Protein AF-A0A8H4UH14-F1 (afdb_monomer_lite)

pLDDT: mean 78.64, std 17.68, range [37.91, 97.56]

Structure (mmCIF, N/CA/C/O backbone):
data_AF-A0A8H4UH14-F1
#
_entry.id   AF-A0A8H4UH14-F1
#
loop_
_atom_site.group_PDB
_atom_site.id
_atom_site.type_symbol
_atom_site.label_atom_id
_atom_site.label_alt_id
_atom_site.label_comp_id
_atom_site.label_asym_id
_atom_site.label_entity_id
_atom_site.label_seq_id
_atom_site.pdbx_PDB_ins_code
_atom_site.Cartn_x
_atom_site.Cartn_y
_atom_site.Cartn_z
_atom_site.occupancy
_atom_site.B_iso_or_equiv
_atom_site.auth_seq_id
_atom_site.auth_comp_id
_atom_site.auth_asym_id
_atom_site.auth_atom_id
_atom_site.pdbx_PDB_model_num
ATOM 1 N N . THR A 1 1 ? -16.527 7.517 31.291 1.00 43.16 1 THR A N 1
ATOM 2 C CA . THR A 1 1 ? -15.111 7.405 30.890 1.00 43.16 1 THR A CA 1
ATOM 3 C C . THR A 1 1 ? -15.044 7.690 29.405 1.00 43.16 1 THR A C 1
ATOM 5 O O . THR A 1 1 ? -15.567 6.891 28.642 1.00 43.16 1 THR A O 1
ATOM 8 N N . GLN A 1 2 ? -14.562 8.863 28.973 1.00 46.66 2 GLN A N 1
ATOM 9 C CA . GLN A 1 2 ? -14.370 9.104 27.536 1.00 46.66 2 GLN A CA 1
ATOM 10 C C . GLN A 1 2 ? -13.323 8.097 27.052 1.00 46.66 2 GLN A C 1
ATOM 12 O O . GLN A 1 2 ? -12.214 8.093 27.584 1.00 46.66 2 GLN A O 1
ATOM 17 N N . ARG A 1 3 ? -13.665 7.221 26.094 1.00 55.44 3 ARG A N 1
ATOM 18 C CA . ARG A 1 3 ? -12.638 6.479 25.350 1.00 55.44 3 ARG A CA 1
ATOM 19 C C . ARG A 1 3 ? -11.709 7.539 24.775 1.00 55.44 3 ARG A C 1
ATOM 21 O O . ARG A 1 3 ? -12.146 8.339 23.951 1.00 55.44 3 ARG A O 1
ATOM 28 N N . GLN A 1 4 ? -10.465 7.575 25.239 1.00 58.88 4 GLN A N 1
ATOM 29 C CA . GLN A 1 4 ? -9.436 8.399 24.629 1.00 58.88 4 GLN A CA 1
ATOM 30 C C . GLN A 1 4 ? -9.344 7.937 23.174 1.00 58.88 4 GLN A C 1
ATOM 32 O O . GLN A 1 4 ? -8.966 6.796 22.903 1.00 58.88 4 GLN A O 1
ATOM 37 N N . ALA A 1 5 ? -9.830 8.766 22.250 1.00 64.81 5 ALA A N 1
ATOM 38 C CA . ALA A 1 5 ? -9.827 8.439 20.836 1.00 64.81 5 ALA A CA 1
ATOM 39 C C . ALA A 1 5 ? -8.363 8.302 20.415 1.00 64.81 5 ALA A C 1
ATOM 41 O O . ALA A 1 5 ? -7.643 9.296 20.325 1.00 64.81 5 ALA A O 1
ATOM 42 N N . ARG A 1 6 ? -7.899 7.060 20.236 1.00 73.75 6 ARG A N 1
ATOM 43 C CA . ARG A 1 6 ? -6.546 6.812 19.746 1.00 73.75 6 ARG A CA 1
ATOM 44 C C . ARG A 1 6 ? -6.474 7.342 18.314 1.00 73.75 6 ARG A C 1
ATOM 46 O O . ARG A 1 6 ? -7.402 7.093 17.53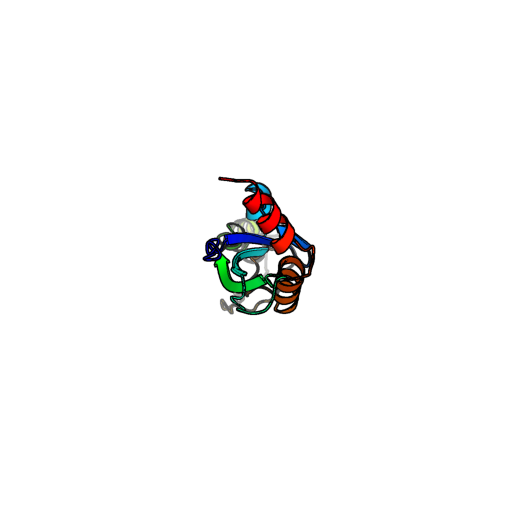3 1.00 73.75 6 ARG A O 1
ATOM 53 N N . PRO A 1 7 ? -5.431 8.110 17.980 1.00 85.25 7 PRO A N 1
ATOM 54 C CA . PRO A 1 7 ? -5.311 8.677 16.653 1.00 85.25 7 PRO A CA 1
ATOM 55 C C . PRO A 1 7 ? -5.187 7.553 15.611 1.00 85.25 7 PRO A C 1
ATOM 57 O O . PRO A 1 7 ? -4.616 6.500 15.901 1.00 85.25 7 PRO A O 1
ATOM 60 N N . PRO A 1 8 ? -5.716 7.753 14.395 1.00 91.12 8 PRO A N 1
ATOM 61 C CA . PRO A 1 8 ? -5.429 6.877 13.267 1.00 91.12 8 PRO A CA 1
ATOM 62 C C . PRO A 1 8 ? -3.925 6.769 12.995 1.00 91.12 8 PRO A C 1
ATOM 64 O O . PRO A 1 8 ? -3.189 7.737 13.192 1.00 91.12 8 PRO A O 1
ATOM 67 N N . PHE A 1 9 ? -3.486 5.635 12.451 1.00 93.19 9 PHE A N 1
ATOM 68 C CA . PHE A 1 9 ? -2.104 5.427 12.006 1.00 93.19 9 PHE A CA 1
ATOM 69 C C . PHE A 1 9 ? -2.050 5.142 10.502 1.00 93.19 9 PHE A C 1
ATOM 71 O O . PHE A 1 9 ? -3.069 4.870 9.861 1.00 93.19 9 PHE A O 1
ATOM 78 N N . THR A 1 10 ? -0.862 5.267 9.909 1.00 96.19 10 THR A N 1
ATOM 79 C CA . THR A 1 10 ? -0.632 4.999 8.483 1.00 96.19 10 THR A CA 1
ATOM 80 C C . THR A 1 10 ? 0.523 4.027 8.320 1.00 96.19 10 THR A C 1
ATOM 82 O O . THR A 1 10 ? 1.617 4.301 8.799 1.00 96.19 10 THR A O 1
ATOM 85 N N . LEU A 1 11 ? 0.276 2.923 7.619 1.00 96.88 11 LEU A N 1
ATOM 86 C CA . LEU A 1 11 ? 1.288 1.932 7.271 1.00 96.88 11 LEU A CA 1
ATOM 87 C C . LEU A 1 11 ? 1.864 2.221 5.892 1.00 96.88 11 LEU A C 1
ATOM 89 O O . LEU A 1 11 ? 1.113 2.473 4.944 1.00 96.88 11 LEU A O 1
ATOM 93 N N . LEU A 1 12 ? 3.187 2.134 5.781 1.00 97.50 12 LEU A N 1
ATOM 94 C CA . LEU A 1 12 ? 3.866 2.067 4.497 1.00 97.50 12 LEU A CA 1
ATOM 95 C C . LEU A 1 12 ? 3.893 0.609 4.031 1.00 97.50 12 LEU A C 1
ATOM 97 O O . LEU A 1 12 ? 4.324 -0.279 4.765 1.00 97.50 12 LEU A O 1
ATOM 101 N N . VAL A 1 13 ? 3.402 0.363 2.822 1.00 97.50 13 VAL A N 1
ATOM 102 C CA . VAL A 1 13 ? 3.259 -0.978 2.251 1.00 97.50 13 VAL A CA 1
ATOM 103 C C . VAL A 1 13 ? 3.806 -0.969 0.835 1.00 97.50 13 VAL A C 1
ATOM 105 O O . VAL A 1 13 ? 3.494 -0.065 0.062 1.00 97.50 13 VAL A O 1
ATOM 108 N N . ILE A 1 14 ? 4.575 -1.985 0.462 1.00 95.94 14 ILE A N 1
ATOM 109 C CA . ILE A 1 14 ? 4.977 -2.195 -0.933 1.00 95.94 14 ILE A CA 1
ATOM 110 C C . ILE A 1 14 ? 4.400 -3.484 -1.492 1.00 95.94 14 ILE A C 1
ATOM 112 O O . ILE A 1 14 ? 4.054 -4.414 -0.756 1.00 95.94 14 ILE A O 1
ATOM 116 N N . SER A 1 15 ? 4.337 -3.541 -2.818 1.00 94.00 15 SER A N 1
ATOM 117 C CA . SER A 1 15 ? 4.089 -4.776 -3.547 1.00 94.00 15 SER A CA 1
ATOM 118 C C . SER A 1 15 ? 5.154 -5.025 -4.605 1.00 94.00 15 SER A C 1
ATOM 120 O O . SER A 1 15 ? 5.471 -4.116 -5.374 1.00 94.00 15 SER A O 1
ATOM 122 N N . THR A 1 16 ? 5.606 -6.275 -4.689 1.00 90.56 16 THR A N 1
ATOM 123 C CA . THR A 1 16 ? 6.456 -6.794 -5.771 1.00 90.56 16 THR A CA 1
ATOM 124 C C . THR A 1 16 ? 5.801 -8.067 -6.298 1.00 90.56 16 THR A C 1
ATOM 126 O O . THR A 1 16 ? 5.752 -9.092 -5.610 1.00 90.56 16 THR A O 1
ATOM 129 N N . GLY A 1 17 ? 5.195 -7.992 -7.481 1.00 86.69 17 GLY A N 1
ATOM 130 C CA . GLY A 1 17 ? 4.257 -8.994 -7.978 1.00 86.69 17 GLY A CA 1
ATOM 131 C C . GLY A 1 17 ? 3.065 -9.168 -7.029 1.00 86.69 17 GLY A C 1
ATOM 132 O O . GLY A 1 17 ? 2.289 -8.243 -6.791 1.00 86.69 17 GLY A O 1
ATOM 133 N N . GLN A 1 18 ? 2.907 -10.375 -6.486 1.00 89.69 18 GLN A N 1
ATOM 134 C CA . GLN A 1 18 ? 1.859 -10.743 -5.525 1.00 89.69 18 GLN A CA 1
ATOM 135 C C . GLN A 1 18 ? 2.340 -10.702 -4.064 1.00 89.69 18 GLN A C 1
ATOM 137 O O . GLN A 1 18 ? 1.555 -10.990 -3.145 1.00 89.69 18 GLN A O 1
ATOM 142 N N . ASN A 1 19 ? 3.611 -10.367 -3.840 1.00 92.62 19 ASN A N 1
ATOM 143 C CA . ASN A 1 19 ? 4.194 -10.249 -2.510 1.00 92.62 19 ASN A CA 1
ATOM 144 C C . ASN A 1 19 ? 3.849 -8.884 -1.918 1.00 92.62 19 ASN A C 1
ATOM 146 O O . ASN A 1 19 ? 3.862 -7.879 -2.625 1.00 92.62 19 ASN A O 1
ATOM 150 N N . VAL A 1 20 ? 3.516 -8.876 -0.629 1.00 96.31 20 VAL A N 1
ATOM 151 C CA . VAL A 1 20 ? 3.144 -7.684 0.140 1.00 96.31 20 VAL A CA 1
ATOM 152 C C . VAL A 1 20 ? 4.097 -7.600 1.319 1.00 96.31 20 VAL A C 1
ATOM 154 O O . VAL A 1 20 ? 4.245 -8.590 2.034 1.00 96.31 20 VAL A O 1
ATOM 157 N N . ILE A 1 21 ? 4.725 -6.441 1.505 1.00 96.75 21 ILE A N 1
ATOM 158 C CA . ILE A 1 21 ? 5.682 -6.194 2.589 1.00 96.75 21 ILE A CA 1
ATOM 159 C C . ILE A 1 21 ? 5.235 -4.933 3.333 1.00 96.75 21 ILE A C 1
ATOM 161 O O . ILE A 1 21 ? 4.914 -3.921 2.702 1.00 96.75 21 ILE A O 1
ATOM 165 N N . PHE A 1 22 ? 5.181 -5.023 4.661 1.00 97.38 22 PHE A N 1
ATOM 166 C CA . PHE A 1 22 ? 4.836 -3.927 5.568 1.00 97.38 22 PHE A CA 1
ATOM 167 C C . PHE A 1 22 ? 6.108 -3.318 6.150 1.00 97.38 22 PHE A C 1
ATOM 169 O O . PHE A 1 22 ? 7.039 -4.055 6.451 1.00 97.38 22 PHE A O 1
ATOM 176 N N . ASP A 1 23 ? 6.116 -1.993 6.293 1.00 95.38 23 ASP A N 1
ATOM 177 C CA . ASP A 1 23 ? 7.254 -1.200 6.778 1.00 95.38 23 ASP A CA 1
ATOM 178 C C . ASP A 1 23 ? 8.595 -1.540 6.086 1.00 95.38 23 ASP A C 1
ATOM 180 O O . ASP A 1 23 ? 9.567 -1.934 6.730 1.00 95.38 23 ASP A O 1
ATOM 184 N N . PRO A 1 24 ? 8.642 -1.459 4.742 1.00 97.00 24 PRO A N 1
ATOM 185 C CA . PRO A 1 24 ? 9.803 -1.889 3.976 1.00 97.00 24 PRO A CA 1
ATOM 186 C C . PRO A 1 24 ? 11.011 -0.969 4.166 1.00 97.00 24 PRO A C 1
ATOM 188 O O . PRO A 1 24 ? 10.894 0.248 4.333 1.00 97.00 24 PRO A O 1
ATOM 191 N N . THR A 1 25 ? 12.192 -1.556 4.013 1.00 96.25 25 THR A N 1
ATOM 192 C CA . THR A 1 25 ? 13.474 -0.849 3.957 1.00 96.25 25 THR A CA 1
ATOM 193 C C . THR A 1 25 ? 13.627 -0.031 2.669 1.00 96.25 25 THR A C 1
ATOM 195 O O . THR A 1 25 ? 12.900 -0.198 1.684 1.00 96.25 25 THR A O 1
ATOM 198 N N . ARG A 1 26 ? 14.621 0.866 2.641 1.00 93.75 26 ARG A N 1
ATOM 199 C CA . ARG A 1 26 ? 14.924 1.699 1.466 1.00 93.75 26 ARG A CA 1
ATOM 200 C C . ARG A 1 26 ? 15.233 0.850 0.232 1.00 93.75 26 ARG A C 1
ATOM 202 O O . ARG A 1 26 ? 14.801 1.188 -0.871 1.00 93.75 26 ARG A O 1
ATOM 209 N N . GLU A 1 27 ? 15.986 -0.225 0.419 1.00 93.38 27 GLU A N 1
ATOM 210 C CA . GLU A 1 27 ? 16.409 -1.142 -0.634 1.00 93.38 27 GLU A CA 1
ATOM 211 C C . GLU A 1 27 ? 15.208 -1.900 -1.215 1.00 93.38 27 GLU A C 1
ATOM 213 O O . GLU A 1 27 ? 15.104 -2.049 -2.433 1.00 93.38 27 GLU A O 1
ATOM 218 N N . GLU A 1 28 ? 14.251 -2.293 -0.372 1.00 93.81 28 GLU A N 1
ATOM 219 C CA . GLU A 1 28 ? 13.007 -2.940 -0.805 1.00 93.81 28 GLU A CA 1
ATOM 220 C C . GLU A 1 28 ? 12.079 -1.973 -1.554 1.00 93.81 28 GLU A C 1
ATOM 222 O O . GLU A 1 28 ? 11.488 -2.339 -2.572 1.00 93.81 28 GLU A O 1
ATOM 227 N N . ILE A 1 29 ? 11.995 -0.712 -1.118 1.00 93.81 29 ILE A N 1
ATOM 228 C CA . ILE A 1 29 ? 11.232 0.333 -1.821 1.00 93.81 29 ILE A CA 1
ATOM 229 C C . ILE A 1 29 ? 11.816 0.604 -3.214 1.00 93.81 29 ILE A C 1
ATOM 231 O O . ILE A 1 29 ? 11.065 0.835 -4.164 1.00 93.81 29 ILE A O 1
ATOM 235 N N . ALA A 1 30 ? 13.144 0.578 -3.356 1.00 89.69 30 ALA A N 1
ATOM 236 C CA . ALA A 1 30 ? 13.816 0.884 -4.618 1.00 89.69 30 ALA A CA 1
ATOM 237 C C . ALA A 1 30 ? 13.450 -0.095 -5.747 1.00 89.69 30 ALA A C 1
ATOM 239 O O . ALA A 1 30 ? 13.440 0.301 -6.914 1.00 89.69 30 ALA A O 1
ATOM 240 N N . VAL A 1 31 ? 13.123 -1.343 -5.400 1.00 88.00 31 VAL A N 1
ATOM 241 C CA . VAL A 1 31 ? 12.761 -2.410 -6.349 1.00 88.00 31 VAL A CA 1
ATOM 242 C C . VAL A 1 31 ? 11.256 -2.683 -6.421 1.00 88.00 31 VAL A C 1
ATOM 244 O O . VAL A 1 31 ? 10.829 -3.521 -7.213 1.00 88.00 31 VAL A O 1
ATOM 247 N N . ALA A 1 32 ? 10.445 -2.003 -5.608 1.00 91.06 32 ALA A N 1
ATOM 248 C CA . ALA A 1 32 ? 9.009 -2.242 -5.535 1.00 91.06 32 ALA A CA 1
ATOM 249 C C . ALA A 1 32 ? 8.292 -1.892 -6.850 1.00 91.06 32 ALA A C 1
ATOM 251 O O . ALA A 1 32 ? 8.597 -0.887 -7.502 1.00 91.06 32 ALA A O 1
ATOM 252 N N . ASP A 1 33 ? 7.266 -2.674 -7.198 1.00 88.12 33 ASP A N 1
ATOM 253 C CA . ASP A 1 33 ? 6.374 -2.354 -8.321 1.00 88.12 33 ASP A CA 1
ATOM 254 C C . ASP A 1 33 ? 5.425 -1.198 -7.958 1.00 88.12 33 ASP A C 1
ATOM 256 O O . ASP A 1 33 ? 5.023 -0.392 -8.812 1.00 88.12 33 ASP A O 1
ATOM 260 N N . ALA A 1 34 ? 5.051 -1.126 -6.677 1.00 91.19 34 ALA A N 1
ATOM 261 C CA . ALA A 1 34 ? 4.252 -0.048 -6.124 1.00 91.19 34 ALA A CA 1
ATOM 262 C C . ALA A 1 34 ? 4.458 0.139 -4.624 1.00 91.19 34 ALA A C 1
ATOM 264 O O . ALA A 1 34 ? 4.737 -0.814 -3.896 1.00 91.19 34 ALA A O 1
ATOM 265 N N . VAL A 1 35 ? 4.238 1.378 -4.186 1.00 94.56 35 VAL A N 1
ATOM 266 C CA . VAL A 1 35 ? 4.278 1.807 -2.789 1.00 94.56 35 VAL A CA 1
ATOM 267 C C . VAL A 1 35 ? 2.918 2.420 -2.442 1.00 94.56 35 VAL A C 1
ATOM 269 O O . VAL A 1 35 ? 2.360 3.214 -3.205 1.00 94.56 35 VAL A O 1
ATOM 272 N N . LEU A 1 36 ? 2.361 2.037 -1.299 1.00 95.56 36 LEU A N 1
ATOM 273 C CA . LEU A 1 36 ? 1.052 2.447 -0.808 1.00 95.56 36 LEU A CA 1
ATOM 274 C C . LEU A 1 36 ? 1.167 2.918 0.645 1.00 95.56 36 LEU A C 1
ATOM 276 O O . LEU A 1 36 ? 1.768 2.248 1.479 1.00 95.56 36 LEU A O 1
ATOM 280 N N . ALA A 1 37 ? 0.535 4.044 0.959 1.00 97.19 37 ALA A N 1
ATOM 281 C CA . ALA A 1 37 ? 0.296 4.489 2.324 1.00 97.19 37 ALA A CA 1
ATOM 282 C C . ALA A 1 37 ? -1.154 4.172 2.707 1.00 97.19 37 ALA A C 1
ATOM 284 O O . ALA A 1 37 ? -2.091 4.728 2.124 1.00 97.19 37 ALA A O 1
ATOM 285 N N . VAL A 1 38 ? -1.333 3.271 3.671 1.00 97.56 38 VAL A N 1
ATOM 286 C CA . VAL A 1 38 ? -2.637 2.751 4.104 1.00 97.56 38 VAL A CA 1
ATOM 287 C C . VAL A 1 38 ? -2.968 3.321 5.477 1.00 97.56 38 VAL A C 1
ATOM 289 O O . VAL A 1 38 ? -2.334 2.964 6.465 1.00 97.56 38 VAL A O 1
ATOM 292 N N . SER A 1 39 ? -3.949 4.218 5.544 1.00 96.56 39 SER A N 1
ATOM 293 C CA . SER A 1 39 ? -4.380 4.837 6.801 1.00 96.56 39 SER A CA 1
ATOM 294 C C . SER A 1 39 ? -5.564 4.089 7.402 1.00 96.56 39 SER A C 1
ATOM 296 O O . SER A 1 39 ? -6.577 3.881 6.725 1.00 96.56 39 SER A O 1
ATOM 298 N N . ILE A 1 40 ? -5.448 3.730 8.678 1.00 94.44 40 ILE A N 1
ATOM 299 C CA . ILE A 1 40 ? -6.418 2.925 9.426 1.00 94.44 40 ILE A CA 1
ATOM 300 C C . ILE A 1 40 ? -6.797 3.666 10.707 1.00 94.44 40 ILE A C 1
ATOM 302 O O . ILE A 1 40 ? -5.958 4.299 11.347 1.00 94.44 40 ILE A O 1
ATOM 306 N N . GLY A 1 41 ? -8.068 3.583 11.084 1.00 91.31 41 GLY A N 1
ATOM 307 C CA . GLY A 1 41 ? -8.575 4.073 12.363 1.00 91.31 41 GLY A CA 1
ATOM 308 C C . GLY A 1 41 ? -9.521 3.064 12.997 1.00 91.31 41 GLY A C 1
ATOM 309 O O . GLY A 1 41 ? -9.861 2.056 12.386 1.00 91.31 41 GLY A O 1
ATOM 310 N N . ARG A 1 42 ? -9.967 3.339 14.223 1.00 87.38 42 ARG A N 1
ATOM 311 C CA . ARG A 1 42 ? -11.021 2.550 14.872 1.00 87.38 42 ARG A CA 1
ATOM 312 C C . ARG A 1 42 ? -12.391 3.007 14.392 1.00 87.38 42 ARG A C 1
ATOM 314 O O . ARG A 1 42 ? -12.646 4.208 14.277 1.00 87.38 42 ARG A O 1
ATOM 321 N N . GLU A 1 43 ? -13.271 2.052 14.143 1.00 82.38 43 GLU A N 1
ATOM 322 C CA . GLU A 1 43 ? -14.693 2.315 13.999 1.00 82.38 43 GLU A CA 1
ATOM 323 C C . GLU A 1 43 ? -15.259 2.707 15.370 1.00 82.38 43 GLU A C 1
ATOM 325 O O . GLU A 1 43 ? -15.061 2.017 16.371 1.00 82.38 43 GLU A O 1
ATOM 330 N N . GLN A 1 44 ? -15.894 3.878 15.444 1.00 68.81 44 GLN A N 1
ATOM 331 C CA . GLN A 1 44 ? -16.489 4.375 16.681 1.00 68.81 44 GLN A CA 1
ATOM 332 C C . GLN A 1 44 ? -17.904 3.819 16.831 1.00 68.81 44 GLN A C 1
ATOM 334 O O . GLN A 1 44 ? -18.877 4.555 16.699 1.00 68.81 44 GLN A O 1
ATOM 339 N N . ASP A 1 45 ? -18.011 2.526 17.123 1.00 60.62 45 ASP A N 1
ATOM 340 C CA . ASP A 1 45 ? -19.274 1.946 17.571 1.00 60.62 45 ASP A CA 1
ATOM 341 C C . ASP A 1 45 ? -19.391 2.103 19.089 1.00 60.62 45 ASP A C 1
ATOM 343 O O . ASP A 1 45 ? -18.546 1.641 19.859 1.00 60.62 45 ASP A O 1
ATOM 347 N N . ILE A 1 46 ? -20.447 2.798 19.518 1.00 57.00 46 ILE A N 1
ATOM 348 C CA . ILE A 1 46 ? -20.705 3.175 20.918 1.00 57.00 46 ILE A CA 1
ATOM 349 C C . ILE A 1 46 ? -20.953 1.938 21.805 1.00 57.00 46 ILE A C 1
ATOM 351 O O . ILE A 1 46 ? -20.730 1.992 23.012 1.00 57.00 46 ILE A O 1
ATOM 355 N N . GLU A 1 47 ? -21.360 0.814 21.210 1.00 59.34 47 GLU A N 1
ATOM 356 C CA . GLU A 1 47 ? -21.801 -0.393 21.922 1.00 59.34 47 GLU A CA 1
ATOM 357 C C . GLU A 1 47 ? -20.803 -1.559 21.854 1.00 59.34 47 GLU A C 1
ATOM 359 O O . GLU A 1 47 ? -20.907 -2.496 22.646 1.00 59.34 47 GLU A O 1
ATOM 364 N N . ASN A 1 48 ? -19.814 -1.519 20.950 1.00 56.66 48 ASN A N 1
ATOM 365 C CA . ASN A 1 48 ? -18.915 -2.651 20.744 1.00 56.66 48 ASN A CA 1
ATOM 366 C C . ASN A 1 48 ? -17.615 -2.501 21.547 1.00 56.66 48 ASN A C 1
ATOM 368 O O . ASN A 1 48 ? -16.890 -1.500 21.457 1.00 56.66 48 ASN A O 1
ATOM 372 N N . THR A 1 49 ? -17.328 -3.503 22.379 1.00 56.44 49 THR A N 1
ATOM 373 C CA . THR A 1 49 ? -16.112 -3.523 23.210 1.00 56.44 49 THR A CA 1
ATOM 374 C C . THR A 1 49 ? -14.892 -3.907 22.370 1.00 56.44 49 THR A C 1
ATOM 376 O O . THR A 1 49 ? -13.802 -3.400 22.627 1.00 56.44 49 THR A O 1
ATOM 379 N N . ASP A 1 50 ? -15.113 -4.674 21.298 1.00 59.78 50 ASP A N 1
ATOM 380 C CA . ASP A 1 50 ? -14.126 -4.973 20.265 1.00 59.78 50 ASP A CA 1
ATOM 381 C C . ASP A 1 50 ? -14.090 -3.796 19.278 1.00 59.78 50 ASP A C 1
ATOM 383 O O . ASP A 1 50 ? -14.983 -3.618 18.447 1.00 59.78 50 ASP A O 1
ATOM 387 N N . ALA A 1 51 ? -13.089 -2.924 19.411 1.00 65.44 51 ALA A N 1
ATOM 388 C CA . ALA A 1 51 ? -12.924 -1.790 18.509 1.00 65.44 51 ALA A CA 1
ATOM 389 C C . ALA A 1 51 ? -12.450 -2.278 17.132 1.00 65.44 51 ALA A C 1
ATOM 391 O O . ALA A 1 51 ? -11.252 -2.428 16.904 1.00 65.44 51 ALA A O 1
ATOM 392 N N . ASN A 1 52 ? -13.391 -2.509 16.215 1.00 83.06 52 ASN A N 1
ATOM 393 C CA . ASN A 1 52 ? -13.084 -2.907 14.844 1.00 83.06 52 ASN A CA 1
ATOM 394 C C . ASN A 1 52 ? -12.225 -1.850 14.136 1.00 83.06 52 ASN A C 1
ATOM 396 O O . ASN A 1 52 ? -12.429 -0.640 14.287 1.00 83.06 52 ASN A O 1
ATOM 400 N N . LEU A 1 53 ? -11.265 -2.308 13.334 1.00 90.69 53 LEU A N 1
ATOM 401 C CA . LEU A 1 53 ? -10.464 -1.437 12.487 1.00 90.69 53 LEU A CA 1
ATOM 402 C C . LEU A 1 53 ? -11.204 -1.098 11.196 1.00 90.69 53 LEU A C 1
ATOM 404 O O . LEU A 1 53 ? -11.870 -1.931 10.584 1.00 90.69 53 LEU A O 1
ATOM 408 N N . LYS A 1 54 ? -11.021 0.139 10.747 1.00 92.50 54 LYS A N 1
ATOM 409 C CA . LYS A 1 54 ? -11.612 0.687 9.534 1.00 92.50 54 LYS A CA 1
ATOM 410 C C . LYS A 1 54 ? -10.542 1.314 8.660 1.00 92.50 54 LYS A C 1
ATOM 412 O O . LYS A 1 54 ? -9.739 2.135 9.108 1.00 92.50 54 LYS A O 1
ATOM 417 N N . LEU A 1 55 ? -10.584 0.974 7.376 1.00 95.06 55 LEU A N 1
ATOM 418 C CA . LEU A 1 55 ? -9.793 1.648 6.358 1.00 95.06 55 LEU A CA 1
ATOM 419 C C . LEU A 1 55 ? -10.296 3.085 6.174 1.00 95.06 55 LEU A C 1
ATOM 421 O O . LEU A 1 55 ? -11.470 3.301 5.873 1.00 95.06 55 LEU A O 1
ATOM 425 N N . LEU A 1 56 ? -9.400 4.059 6.312 1.00 95.00 56 LEU A N 1
ATOM 426 C CA . LEU A 1 56 ? -9.714 5.474 6.106 1.00 95.00 56 LEU A CA 1
ATOM 427 C C . LEU A 1 56 ? -9.305 5.943 4.714 1.00 95.00 56 LEU A C 1
ATOM 429 O O . LEU A 1 56 ? -10.068 6.624 4.035 1.00 95.00 56 LEU A O 1
ATOM 433 N N . SER A 1 57 ? -8.088 5.601 4.289 1.00 96.56 57 SER A N 1
ATOM 434 C CA . SER A 1 57 ? -7.584 5.997 2.974 1.00 96.56 57 SER A CA 1
ATOM 435 C C . SER A 1 57 ? -6.447 5.100 2.501 1.00 96.56 57 SER A C 1
ATOM 437 O O . SER A 1 57 ? -5.733 4.510 3.312 1.00 96.56 57 SER A O 1
ATOM 439 N N . ILE A 1 58 ? -6.265 5.039 1.182 1.00 96.38 58 ILE A N 1
ATOM 440 C CA . ILE A 1 58 ? -5.092 4.451 0.534 1.00 96.38 58 ILE A CA 1
ATOM 441 C C . ILE A 1 58 ? -4.533 5.496 -0.426 1.00 96.38 58 ILE A C 1
ATOM 443 O O . ILE A 1 58 ? -5.258 5.997 -1.287 1.00 96.38 58 ILE A O 1
ATOM 447 N N . ARG A 1 59 ? -3.249 5.822 -0.287 1.00 94.75 59 ARG A N 1
ATOM 448 C CA . ARG A 1 59 ? -2.527 6.732 -1.186 1.00 94.75 59 ARG A CA 1
ATOM 449 C C . ARG A 1 59 ? -1.430 5.966 -1.906 1.00 94.75 59 ARG A C 1
ATOM 451 O O . ARG A 1 59 ? -0.705 5.212 -1.271 1.00 94.75 59 ARG A O 1
ATOM 458 N N . THR A 1 60 ? -1.314 6.156 -3.216 1.00 92.50 60 THR A N 1
ATOM 459 C CA . THR A 1 60 ? -0.203 5.590 -3.996 1.00 92.50 60 THR A CA 1
ATOM 460 C C . THR A 1 60 ? 0.971 6.557 -3.968 1.00 92.50 60 THR A C 1
ATOM 462 O O . THR A 1 60 ? 0.769 7.764 -4.089 1.00 92.50 60 THR A O 1
ATOM 465 N N . ILE A 1 61 ? 2.174 6.023 -3.781 1.00 91.75 61 ILE A N 1
ATOM 466 C CA . ILE A 1 61 ? 3.442 6.752 -3.809 1.00 91.75 61 ILE A CA 1
ATOM 467 C C . ILE A 1 61 ? 4.239 6.186 -4.982 1.00 91.75 61 ILE A C 1
ATOM 469 O O . ILE A 1 61 ? 4.307 4.967 -5.147 1.00 91.75 61 ILE A O 1
ATOM 473 N N . ASP A 1 62 ? 4.824 7.052 -5.805 1.00 88.38 62 ASP A N 1
ATOM 474 C CA . ASP A 1 62 ? 5.646 6.601 -6.925 1.00 88.38 62 ASP A CA 1
ATOM 475 C C . ASP A 1 62 ? 6.982 6.041 -6.410 1.00 88.38 62 ASP A C 1
ATOM 477 O O . ASP A 1 62 ? 7.760 6.786 -5.804 1.00 88.38 62 ASP A O 1
ATOM 481 N N . PRO A 1 63 ? 7.276 4.740 -6.616 1.00 87.75 63 PRO A N 1
ATOM 482 C CA . PRO A 1 63 ? 8.573 4.191 -6.259 1.00 87.75 63 PRO A CA 1
ATOM 483 C C . PRO A 1 63 ? 9.674 4.725 -7.187 1.00 87.75 63 PRO A C 1
ATOM 485 O O . PRO A 1 63 ? 9.418 4.999 -8.365 1.00 87.75 63 PRO A O 1
ATOM 488 N N . PRO A 1 64 ? 10.933 4.768 -6.713 1.00 84.75 64 PRO A N 1
ATOM 489 C CA . PRO A 1 64 ? 12.086 5.126 -7.540 1.00 84.75 64 PRO A CA 1
ATOM 490 C C . PRO A 1 64 ? 12.210 4.295 -8.827 1.00 84.75 64 PRO A C 1
ATOM 492 O O . PRO A 1 64 ? 12.654 4.817 -9.847 1.00 84.75 64 PRO A O 1
ATOM 495 N N . SER A 1 65 ? 11.762 3.034 -8.813 1.00 78.69 65 SER A N 1
ATOM 496 C CA . SER A 1 65 ? 11.751 2.135 -9.977 1.00 78.69 65 SER A CA 1
ATOM 497 C C . SER A 1 65 ? 10.998 2.714 -11.187 1.00 78.69 65 SER A C 1
ATOM 499 O O . SER A 1 65 ? 11.406 2.493 -12.331 1.00 78.69 65 SER A O 1
ATOM 501 N N . ARG A 1 66 ? 9.951 3.523 -10.959 1.00 76.94 66 ARG A N 1
ATOM 502 C CA . ARG A 1 66 ? 9.170 4.195 -12.017 1.00 76.94 66 ARG A CA 1
ATOM 503 C C . ARG A 1 66 ? 9.832 5.446 -12.583 1.00 76.94 66 ARG A C 1
ATOM 505 O O . ARG A 1 66 ? 9.435 5.898 -13.652 1.00 76.94 66 ARG A O 1
ATOM 512 N N . LEU A 1 67 ? 10.827 5.998 -11.895 1.00 77.00 67 LEU A N 1
ATOM 513 C CA . LEU A 1 67 ? 11.540 7.205 -12.325 1.00 77.00 67 LEU A CA 1
ATOM 514 C C . LEU A 1 67 ? 12.717 6.891 -13.262 1.00 77.00 67 LEU A C 1
ATOM 516 O O . LEU A 1 67 ? 13.488 7.782 -13.611 1.00 77.00 67 LEU A O 1
ATOM 520 N N . THR A 1 68 ? 12.860 5.631 -13.680 1.00 76.69 68 THR A N 1
ATOM 521 C CA . THR A 1 68 ? 13.886 5.205 -14.633 1.00 76.69 68 THR A CA 1
ATOM 522 C C . THR A 1 68 ? 13.392 5.365 -16.070 1.00 76.69 68 THR A C 1
ATOM 524 O O . THR A 1 68 ? 12.229 5.104 -16.383 1.00 76.69 68 THR A O 1
ATOM 527 N N . GLN A 1 69 ? 14.271 5.818 -16.967 1.00 78.00 69 GLN A N 1
ATOM 528 C CA . GLN A 1 69 ? 13.975 5.797 -18.399 1.00 78.00 69 GLN A CA 1
ATOM 529 C C . GLN A 1 69 ? 13.866 4.343 -18.876 1.00 78.00 69 GLN A C 1
ATOM 531 O O . GLN A 1 69 ? 14.510 3.443 -18.340 1.00 78.00 69 GLN A O 1
ATOM 536 N N . HIS A 1 70 ? 13.033 4.114 -19.888 1.00 78.06 70 HIS A N 1
ATOM 537 C CA . HIS A 1 70 ? 13.014 2.831 -20.577 1.00 78.06 70 HIS A CA 1
ATOM 538 C C . HIS A 1 70 ? 14.364 2.591 -21.261 1.00 78.06 70 HIS A C 1
ATOM 540 O O . HIS A 1 70 ? 15.036 3.535 -21.678 1.00 78.06 70 HIS A O 1
ATOM 546 N N . GLY A 1 71 ? 14.754 1.327 -21.370 1.00 80.94 71 GLY A N 1
ATOM 547 C CA . GLY A 1 71 ? 15.873 0.919 -22.200 1.00 80.94 71 GLY A CA 1
ATOM 548 C C . GLY A 1 71 ? 15.585 1.203 -23.672 1.00 80.94 71 GLY A C 1
ATOM 549 O O . GLY A 1 71 ? 14.431 1.213 -24.103 1.00 80.94 71 GLY A O 1
ATOM 550 N N . VAL A 1 72 ? 16.650 1.415 -24.439 1.00 82.38 72 VAL A N 1
ATOM 551 C CA . VAL A 1 72 ? 16.589 1.591 -25.893 1.00 82.38 72 VAL A CA 1
ATOM 552 C C . VAL A 1 72 ? 16.856 0.232 -26.551 1.00 82.38 72 VAL A C 1
ATOM 554 O O . VAL A 1 72 ? 17.865 -0.391 -26.211 1.00 82.38 72 VAL A O 1
ATOM 557 N N . PRO A 1 73 ? 15.988 -0.259 -27.456 1.00 83.94 73 PRO A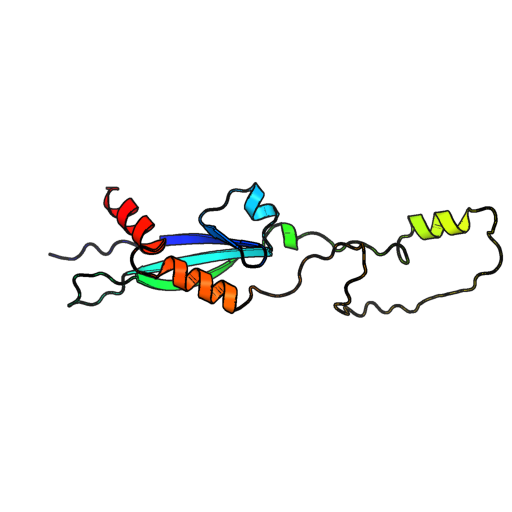 N 1
ATOM 558 C CA . PRO A 1 73 ? 16.252 -1.473 -28.227 1.00 83.94 73 PRO A CA 1
ATOM 559 C C . PRO A 1 73 ? 17.527 -1.375 -29.071 1.00 83.94 73 PRO A C 1
ATOM 561 O O . PRO A 1 73 ? 17.841 -0.315 -29.609 1.00 83.94 73 PRO A O 1
ATOM 564 N N . ASP A 1 74 ? 18.224 -2.496 -29.276 1.00 80.56 74 ASP A N 1
ATOM 565 C CA . ASP A 1 74 ? 19.454 -2.537 -30.084 1.00 80.56 74 ASP A CA 1
ATOM 566 C C . ASP A 1 74 ? 19.249 -2.081 -31.535 1.00 80.56 74 ASP A C 1
ATOM 568 O O . ASP A 1 74 ? 20.158 -1.505 -32.131 1.00 80.56 74 ASP A O 1
ATOM 572 N N . SER A 1 75 ? 18.050 -2.284 -32.092 1.00 78.81 75 SER A N 1
ATOM 573 C CA . SER A 1 75 ? 17.669 -1.802 -33.426 1.00 78.81 75 SER A CA 1
ATOM 574 C C . SER A 1 75 ? 17.662 -0.275 -33.543 1.00 78.81 75 SER A C 1
ATOM 576 O O . SER A 1 75 ? 17.786 0.253 -34.645 1.00 78.81 75 SER A O 1
ATOM 578 N N . GLU A 1 76 ? 17.516 0.429 -32.421 1.00 77.94 76 GLU A N 1
ATOM 579 C CA . GLU A 1 76 ? 17.446 1.893 -32.330 1.00 77.94 76 GLU A CA 1
ATOM 580 C C . GLU A 1 76 ? 18.682 2.485 -31.632 1.00 77.94 76 GLU A C 1
ATOM 582 O O . GLU A 1 76 ? 18.866 3.702 -31.582 1.00 77.94 76 GLU A O 1
ATOM 587 N N . ASN A 1 77 ? 19.561 1.632 -31.101 1.00 79.50 77 ASN A N 1
ATOM 588 C CA . ASN A 1 77 ? 20.768 2.054 -30.415 1.00 79.50 77 ASN A CA 1
ATOM 589 C C . ASN A 1 77 ? 21.832 2.513 -31.426 1.00 79.50 77 ASN A C 1
ATOM 591 O O . ASN A 1 77 ? 22.377 1.722 -32.201 1.00 79.50 77 ASN A O 1
ATOM 595 N N . ALA A 1 78 ? 22.185 3.801 -31.375 1.00 78.94 78 ALA A N 1
ATOM 596 C CA . ALA A 1 78 ? 23.172 4.409 -32.267 1.00 78.94 78 ALA A CA 1
ATOM 597 C C . ALA A 1 78 ? 24.546 3.712 -32.215 1.00 78.94 78 ALA A C 1
ATOM 599 O O . ALA A 1 78 ? 25.226 3.623 -33.237 1.00 78.94 78 ALA A O 1
ATOM 600 N N . ALA A 1 79 ? 24.947 3.183 -31.052 1.00 76.38 79 ALA A N 1
ATOM 601 C CA . ALA A 1 79 ? 26.209 2.456 -30.909 1.00 76.38 79 ALA A CA 1
ATOM 602 C C . ALA A 1 79 ? 26.206 1.121 -31.680 1.00 76.38 79 ALA A C 1
ATOM 604 O O . ALA A 1 79 ? 27.198 0.784 -32.328 1.00 76.38 79 ALA A O 1
ATOM 605 N N . THR A 1 80 ? 25.086 0.391 -31.666 1.00 72.75 80 THR A N 1
ATOM 606 C CA . THR A 1 80 ? 24.919 -0.879 -32.392 1.00 72.75 80 THR A CA 1
ATOM 607 C C . THR A 1 80 ? 24.863 -0.644 -33.902 1.00 72.75 80 THR A C 1
ATOM 609 O O . THR A 1 80 ? 25.559 -1.316 -34.665 1.00 72.75 80 THR A O 1
ATOM 612 N N . LEU A 1 81 ? 24.108 0.369 -34.339 1.00 69.88 81 LEU A N 1
ATOM 613 C CA . LEU A 1 81 ? 24.035 0.781 -35.745 1.00 69.88 81 LEU A CA 1
ATOM 614 C C . LEU A 1 81 ? 25.409 1.203 -36.294 1.00 69.88 81 LEU A C 1
ATOM 616 O O . LEU A 1 81 ? 25.785 0.802 -37.397 1.00 69.88 81 LEU A O 1
ATOM 620 N N . ALA A 1 82 ? 26.192 1.951 -35.512 1.00 69.19 82 ALA A N 1
ATOM 621 C CA . ALA A 1 82 ? 27.545 2.355 -35.893 1.00 69.19 82 ALA A CA 1
ATOM 622 C C . ALA A 1 82 ? 28.515 1.162 -35.991 1.00 69.19 82 ALA A C 1
ATOM 624 O O . ALA A 1 82 ? 29.343 1.117 -36.901 1.00 69.19 82 ALA A O 1
ATOM 625 N N . ALA A 1 83 ? 28.399 0.175 -35.098 1.00 69.81 83 ALA A N 1
ATOM 626 C CA . ALA A 1 83 ? 29.222 -1.034 -35.137 1.00 69.81 83 ALA A CA 1
ATOM 627 C C . ALA A 1 83 ? 28.922 -1.913 -36.366 1.00 69.81 83 ALA A C 1
ATOM 629 O O . ALA A 1 83 ? 29.847 -2.437 -36.988 1.00 69.81 83 ALA A O 1
ATOM 630 N N . LEU A 1 84 ? 27.649 -2.031 -36.760 1.00 62.81 84 LEU A N 1
ATOM 631 C CA . LEU A 1 84 ? 27.245 -2.741 -37.982 1.00 62.81 84 LEU A CA 1
ATOM 632 C C . LEU A 1 84 ? 27.729 -2.028 -39.255 1.00 62.81 84 LEU A C 1
ATOM 634 O O . LEU A 1 84 ? 28.102 -2.690 -40.222 1.00 62.81 84 LEU A O 1
ATOM 638 N N . ALA A 1 85 ? 27.788 -0.693 -39.242 1.00 62.34 85 ALA A N 1
ATOM 639 C CA . ALA A 1 85 ? 28.310 0.110 -40.350 1.00 62.34 85 ALA A CA 1
ATOM 640 C C . ALA A 1 85 ? 29.847 0.048 -40.503 1.00 62.34 85 ALA A C 1
ATOM 642 O O . ALA A 1 85 ? 30.361 0.365 -41.574 1.00 62.34 85 ALA A O 1
ATOM 643 N N . ALA A 1 86 ? 30.583 -0.364 -39.463 1.00 62.00 86 ALA A N 1
ATOM 644 C CA . ALA A 1 86 ? 32.050 -0.417 -39.444 1.00 62.00 86 ALA A CA 1
ATOM 645 C C . ALA A 1 86 ? 32.645 -1.826 -39.677 1.00 62.00 86 ALA A C 1
ATOM 647 O O . ALA A 1 86 ? 33.867 -1.986 -39.680 1.00 62.00 86 ALA A O 1
ATOM 648 N N . GLY A 1 87 ? 31.811 -2.858 -39.855 1.00 59.59 87 GLY A N 1
ATOM 649 C CA . GLY A 1 87 ? 32.255 -4.233 -40.114 1.00 59.59 87 GLY A CA 1
ATOM 650 C C . GLY A 1 87 ? 32.707 -4.478 -41.567 1.00 59.59 87 GLY A C 1
ATOM 651 O O . GLY A 1 87 ? 32.315 -3.746 -42.473 1.00 59.59 87 GLY A O 1
ATOM 652 N N . PRO A 1 88 ? 33.478 -5.551 -41.844 1.00 52.97 88 PRO A N 1
ATOM 653 C CA . PRO A 1 88 ? 34.033 -5.841 -43.176 1.00 52.97 88 PRO A CA 1
ATOM 654 C C . PRO A 1 88 ? 32.987 -6.176 -44.262 1.00 52.97 88 PRO A C 1
ATOM 656 O O . PRO A 1 88 ? 33.348 -6.304 -45.427 1.00 52.97 88 PRO A O 1
ATOM 659 N N . ASN A 1 89 ? 31.700 -6.270 -43.902 1.00 53.16 89 ASN A N 1
ATOM 660 C CA . ASN A 1 89 ? 30.562 -6.475 -44.807 1.00 53.16 89 ASN A CA 1
ATOM 661 C C . ASN A 1 89 ? 29.678 -5.214 -44.922 1.00 53.16 89 ASN A C 1
ATOM 663 O O . ASN A 1 89 ? 28.454 -5.316 -44.974 1.00 53.16 89 ASN A O 1
ATOM 667 N N . ALA A 1 90 ? 30.276 -4.018 -44.953 1.00 55.00 90 ALA A N 1
ATOM 668 C CA . ALA A 1 90 ? 29.582 -2.741 -45.164 1.00 55.00 90 ALA A CA 1
ATOM 669 C C . ALA A 1 90 ? 29.110 -2.561 -46.628 1.00 55.00 90 ALA A C 1
ATOM 671 O O . ALA A 1 90 ? 29.463 -1.598 -47.308 1.00 55.00 90 ALA A O 1
ATOM 672 N N . GLY A 1 91 ? 28.333 -3.518 -47.139 1.00 44.16 91 GLY A N 1
ATOM 673 C CA . GLY A 1 91 ? 27.820 -3.531 -48.503 1.00 44.16 91 GLY A CA 1
ATOM 674 C C . GLY A 1 91 ? 26.391 -4.062 -48.571 1.00 44.16 91 GLY A C 1
ATOM 675 O O . GLY A 1 91 ? 26.150 -5.233 -48.311 1.00 44.16 91 GLY A O 1
ATOM 676 N N . ALA A 1 92 ? 25.476 -3.186 -48.996 1.00 45.62 92 ALA A N 1
ATOM 677 C CA . ALA A 1 92 ? 24.131 -3.490 -49.492 1.00 45.62 92 ALA A CA 1
ATOM 678 C C . ALA A 1 92 ? 23.144 -4.154 -48.505 1.00 45.62 92 ALA A C 1
ATOM 680 O O . ALA A 1 92 ? 22.718 -5.289 -48.686 1.00 45.62 92 ALA A O 1
ATOM 681 N N . GLY A 1 93 ? 22.669 -3.385 -47.523 1.00 39.34 93 GLY A N 1
ATOM 682 C CA . GLY A 1 93 ? 21.410 -3.642 -46.818 1.00 39.34 93 GLY A CA 1
ATOM 683 C C . GLY A 1 93 ? 20.692 -2.311 -46.650 1.00 39.34 93 GLY A C 1
ATOM 684 O O . GLY A 1 93 ? 21.206 -1.434 -45.969 1.00 39.34 93 GLY A O 1
ATOM 685 N N . GLY A 1 94 ? 19.604 -2.122 -47.394 1.00 37.91 94 GLY A N 1
ATOM 686 C CA . GLY A 1 94 ? 19.024 -0.818 -47.700 1.00 37.91 94 GLY A CA 1
ATOM 687 C C . GLY A 1 94 ? 18.526 -0.009 -46.505 1.00 37.91 94 GLY A C 1
ATOM 688 O O . GLY A 1 94 ? 18.452 -0.496 -45.382 1.00 37.91 94 GLY A O 1
ATOM 689 N N . ASN A 1 95 ? 18.136 1.231 -46.816 1.00 41.97 95 ASN A N 1
ATOM 690 C CA . ASN A 1 95 ? 17.275 2.094 -46.013 1.00 41.97 95 ASN A CA 1
ATOM 691 C C . ASN A 1 95 ? 16.071 1.307 -45.475 1.00 41.97 95 ASN A C 1
ATOM 693 O O . ASN A 1 95 ? 14.971 1.387 -46.017 1.00 41.97 95 ASN A O 1
ATOM 697 N N . HIS A 1 96 ? 16.243 0.597 -44.371 1.00 41.69 96 HIS A N 1
ATOM 698 C CA . HIS A 1 96 ? 15.151 0.332 -43.467 1.00 41.69 96 HIS A CA 1
ATOM 699 C C . HIS A 1 96 ? 15.106 1.538 -42.535 1.00 41.69 96 HIS A C 1
ATOM 701 O O . HIS A 1 96 ? 15.437 1.475 -41.355 1.00 41.69 96 HIS A O 1
ATOM 707 N N . VAL A 1 97 ? 14.692 2.674 -43.107 1.00 43.38 97 VAL A N 1
ATOM 708 C CA . VAL A 1 97 ? 13.931 3.654 -42.340 1.00 43.38 97 VAL A CA 1
ATOM 709 C C . VAL A 1 97 ? 12.664 2.887 -41.976 1.00 43.38 97 VAL A C 1
ATOM 711 O O . VAL A 1 97 ? 11.667 2.947 -42.690 1.00 43.38 97 VAL A O 1
ATOM 714 N N . VAL A 1 98 ? 12.740 2.041 -40.936 1.00 45.00 98 VAL A N 1
ATOM 715 C CA . VAL A 1 98 ? 11.522 1.671 -40.237 1.00 45.00 98 VAL A CA 1
ATOM 716 C C . VAL A 1 98 ? 11.042 3.027 -39.754 1.00 45.00 98 VAL A C 1
ATOM 718 O O . VAL A 1 98 ? 11.663 3.655 -38.897 1.00 45.00 98 VAL A O 1
ATOM 721 N N . GLU A 1 99 ? 9.988 3.534 -40.373 1.00 43.00 99 GLU A N 1
ATOM 722 C CA . GLU A 1 99 ? 9.135 4.529 -39.759 1.00 43.00 99 GLU A CA 1
ATOM 723 C C . GLU A 1 99 ? 8.486 3.834 -38.555 1.00 43.00 99 GLU A C 1
ATOM 725 O O . GLU A 1 99 ? 7.293 3.539 -38.545 1.00 43.00 99 GLU A O 1
ATOM 730 N N . THR A 1 100 ? 9.286 3.487 -37.540 1.00 44.41 100 THR A N 1
ATOM 731 C CA . THR A 1 100 ? 8.765 3.124 -36.234 1.00 44.41 100 THR A CA 1
ATOM 732 C C . THR A 1 100 ? 8.395 4.457 -35.636 1.00 44.41 100 THR A C 1
ATOM 734 O O . THR A 1 100 ? 9.150 5.124 -34.931 1.00 44.41 100 THR A O 1
ATOM 737 N N . SER A 1 101 ? 7.212 4.901 -36.037 1.00 38.00 101 SER A N 1
ATOM 738 C CA . SER A 1 101 ? 6.433 5.840 -35.268 1.00 38.00 101 SER A CA 1
ATOM 739 C C . SER A 1 101 ? 6.626 5.458 -33.800 1.00 38.00 101 SER A C 1
ATOM 741 O O . SER A 1 101 ? 6.538 4.277 -33.453 1.00 38.00 101 SER A O 1
ATOM 743 N N . PHE A 1 102 ? 6.929 6.446 -32.952 1.00 43.00 102 PHE A N 1
ATOM 744 C CA . PHE A 1 102 ? 6.797 6.350 -31.497 1.00 43.00 102 PHE A CA 1
ATOM 745 C C . PHE A 1 102 ? 5.318 6.073 -31.180 1.00 43.00 102 PHE A C 1
ATOM 747 O O . PHE A 1 102 ? 4.592 6.889 -30.617 1.00 43.00 102 PHE A O 1
ATOM 754 N N . THR A 1 103 ? 4.820 4.927 -31.615 1.00 40.16 103 THR A N 1
ATOM 755 C CA . THR A 1 103 ? 3.611 4.343 -31.110 1.00 40.16 103 THR A CA 1
ATOM 756 C C . THR A 1 103 ? 4.058 3.840 -29.755 1.00 40.16 103 THR A C 1
ATOM 758 O O . THR A 1 103 ? 4.955 3.011 -29.636 1.00 40.16 103 THR A O 1
ATOM 761 N N . GLY A 1 104 ? 3.523 4.434 -28.695 1.00 49.47 104 GLY A N 1
ATOM 762 C CA . GLY A 1 104 ? 3.642 3.882 -27.354 1.00 49.47 104 GLY A CA 1
ATOM 763 C C . GLY A 1 104 ? 2.887 2.556 -27.265 1.00 49.47 104 GLY A C 1
ATOM 764 O O . GLY A 1 104 ? 2.024 2.418 -26.403 1.00 49.47 104 GLY A O 1
ATOM 765 N N . THR A 1 105 ? 3.135 1.620 -28.183 1.00 49.09 105 THR A N 1
ATOM 766 C CA . THR A 1 105 ? 2.643 0.260 -28.096 1.00 49.09 105 THR A CA 1
ATOM 767 C C . THR A 1 105 ? 3.382 -0.384 -26.937 1.00 49.09 105 THR A C 1
ATOM 769 O O . THR A 1 105 ? 4.607 -0.327 -26.805 1.00 49.09 105 THR A O 1
ATOM 772 N N . ASP A 1 106 ? 2.600 -0.947 -26.030 1.00 57.53 106 ASP A N 1
ATOM 773 C CA . ASP A 1 106 ? 3.032 -1.613 -24.804 1.00 57.53 106 ASP A CA 1
ATOM 774 C C . ASP A 1 106 ? 3.729 -2.958 -25.101 1.00 57.53 106 ASP A C 1
ATOM 776 O O . ASP A 1 106 ? 3.667 -3.899 -24.320 1.00 57.53 106 ASP A O 1
ATOM 780 N N . GLU A 1 107 ? 4.347 -3.086 -26.278 1.00 66.44 107 GLU A N 1
ATOM 781 C CA . GLU A 1 107 ? 4.927 -4.327 -26.763 1.00 66.44 107 GLU A CA 1
ATOM 782 C C . GLU A 1 107 ? 6.251 -4.576 -26.031 1.00 66.44 107 GLU A C 1
ATOM 784 O O . GLU A 1 107 ? 7.184 -3.762 -26.074 1.00 66.44 107 GLU A O 1
ATOM 789 N N . GLU A 1 108 ? 6.314 -5.670 -25.274 1.00 69.12 108 GLU A N 1
ATOM 790 C CA . GLU A 1 108 ? 7.523 -6.090 -24.571 1.00 69.12 108 GLU A CA 1
ATOM 791 C C . GLU A 1 108 ? 8.582 -6.503 -25.601 1.00 69.12 108 GLU A C 1
ATOM 793 O O . GLU A 1 108 ? 8.456 -7.524 -26.271 1.00 69.12 108 GLU A O 1
ATOM 798 N N . VAL A 1 109 ? 9.642 -5.697 -25.730 1.00 78.56 109 VAL A N 1
ATOM 799 C CA . VAL A 1 109 ? 10.801 -6.039 -26.562 1.00 78.56 109 VAL A CA 1
ATOM 800 C C . VAL A 1 109 ? 11.762 -6.859 -25.696 1.00 78.56 109 VAL A C 1
ATOM 802 O O . VAL A 1 109 ? 12.228 -6.343 -24.674 1.00 78.56 109 VAL A O 1
ATOM 805 N N . PRO A 1 110 ? 12.075 -8.119 -26.055 1.00 77.75 110 PRO A N 1
ATOM 806 C CA . PRO A 1 110 ? 12.965 -8.963 -25.262 1.00 77.75 110 PRO A CA 1
ATOM 807 C C . PRO A 1 110 ? 14.319 -8.292 -25.000 1.00 77.75 110 PRO A C 1
ATOM 809 O O . PRO A 1 110 ? 14.924 -7.725 -25.905 1.00 77.75 110 PRO A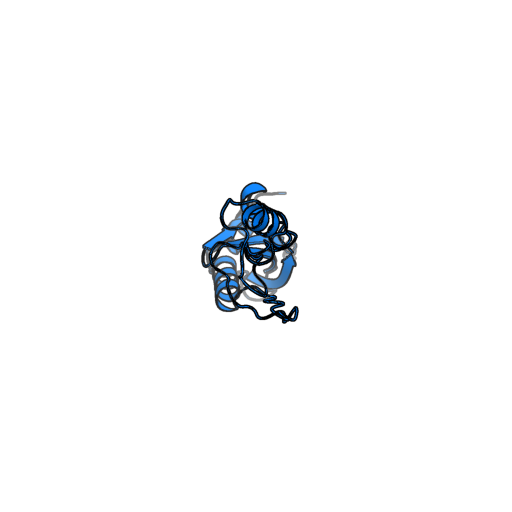 O 1
ATOM 812 N N . GLY A 1 111 ? 14.802 -8.357 -23.757 1.00 79.81 111 GLY A N 1
ATOM 813 C CA . GLY A 1 111 ? 16.089 -7.772 -23.352 1.00 79.81 111 GLY A CA 1
ATOM 814 C C . GLY A 1 111 ? 16.071 -6.259 -23.094 1.00 79.81 111 GLY A C 1
ATOM 815 O O . GLY A 1 111 ? 17.028 -5.737 -22.526 1.00 79.81 111 GLY A O 1
ATOM 816 N N . VAL A 1 112 ? 14.983 -5.558 -23.426 1.00 80.81 112 VAL A N 1
ATOM 817 C CA . VAL A 1 112 ? 14.839 -4.119 -23.178 1.00 80.81 112 VAL A CA 1
ATOM 818 C C . VAL A 1 112 ? 14.056 -3.902 -21.889 1.00 80.81 112 VAL A C 1
ATOM 820 O O . VAL A 1 112 ? 12.860 -4.183 -21.815 1.00 80.81 112 VAL A O 1
ATOM 823 N N . TRP A 1 113 ? 14.720 -3.374 -20.859 1.00 78.69 113 TRP A N 1
ATOM 824 C CA . TRP A 1 113 ? 14.040 -2.984 -19.623 1.00 78.69 113 TRP A CA 1
ATOM 825 C C . TRP A 1 113 ? 13.008 -1.887 -19.905 1.00 78.69 113 TRP A C 1
ATOM 827 O O . TRP A 1 113 ? 13.332 -0.862 -20.502 1.00 78.69 113 TRP A O 1
ATOM 837 N N . LYS A 1 114 ? 11.775 -2.051 -19.428 1.00 75.12 114 LYS A N 1
ATOM 838 C CA . LYS A 1 114 ? 10.766 -0.987 -19.419 1.00 75.12 114 LYS A CA 1
ATOM 839 C C . LYS A 1 114 ? 10.224 -0.844 -17.996 1.00 75.12 114 LYS A C 1
ATOM 841 O O . LYS A 1 114 ? 9.873 -1.859 -17.391 1.00 75.12 114 LYS A O 1
ATOM 846 N N . PRO A 1 115 ? 10.128 0.380 -17.443 1.00 73.81 115 PRO A N 1
ATOM 847 C CA . PRO A 1 115 ? 9.441 0.571 -16.175 1.00 73.81 115 PRO A CA 1
ATOM 848 C C . PRO A 1 115 ? 7.982 0.142 -16.340 1.00 73.81 115 PRO A C 1
ATOM 850 O O . PRO A 1 115 ? 7.341 0.457 -17.347 1.00 73.81 115 PRO A O 1
ATOM 853 N N . ARG A 1 116 ? 7.444 -0.574 -15.349 1.00 70.44 116 ARG A N 1
ATOM 854 C CA . ARG A 1 116 ? 6.045 -1.008 -15.376 1.00 70.44 116 ARG A CA 1
ATOM 855 C C . ARG A 1 116 ? 5.122 0.202 -15.503 1.00 70.44 116 ARG A C 1
ATOM 857 O O . ARG A 1 116 ? 5.168 1.120 -14.683 1.00 70.44 116 ARG A O 1
ATOM 864 N N . ARG A 1 117 ? 4.251 0.178 -16.510 1.00 67.12 117 ARG A N 1
ATOM 865 C CA . ARG A 1 117 ? 3.190 1.171 -16.698 1.00 67.12 117 ARG A CA 1
ATOM 866 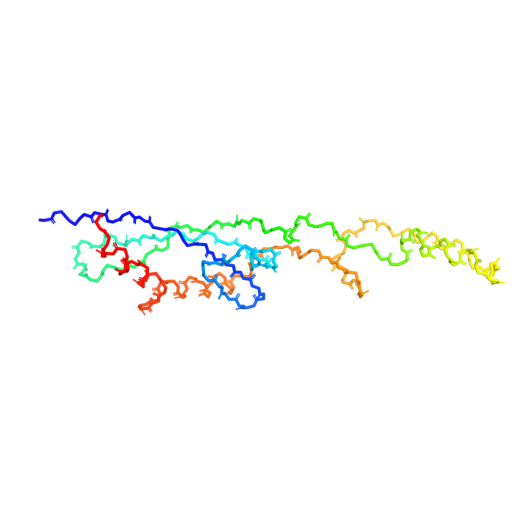C C . ARG A 1 117 ? 1.882 0.634 -16.114 1.00 67.12 117 ARG A C 1
ATOM 868 O O . ARG A 1 117 ? 1.594 -0.552 -16.210 1.00 67.12 117 ARG A O 1
ATOM 875 N N . GLY A 1 118 ? 1.108 1.500 -15.461 1.00 70.94 118 GLY A N 1
ATOM 876 C CA . GLY A 1 118 ? -0.158 1.137 -14.808 1.00 70.94 118 GLY A CA 1
ATOM 877 C C . GLY A 1 118 ? -0.137 1.200 -13.275 1.00 70.94 118 GLY A C 1
ATOM 878 O O . GLY A 1 118 ? 0.866 1.537 -12.645 1.00 70.94 118 GLY A O 1
ATOM 879 N N . GLY A 1 119 ? -1.292 0.944 -12.660 1.00 77.25 119 GLY A N 1
ATOM 880 C CA . GLY A 1 119 ? -1.487 0.973 -11.204 1.00 77.25 119 GLY A CA 1
ATOM 881 C C . GLY A 1 119 ? -1.357 -0.402 -10.542 1.00 77.25 119 GLY A C 1
ATOM 882 O O . GLY A 1 119 ? -1.137 -1.414 -11.202 1.00 77.25 119 GLY A O 1
ATOM 883 N N . VAL A 1 120 ? -1.534 -0.444 -9.221 1.00 86.69 120 VAL A N 1
ATOM 884 C CA . VAL A 1 120 ? -1.581 -1.700 -8.454 1.00 86.69 120 VAL A CA 1
ATOM 885 C C . VAL A 1 120 ? -2.826 -2.501 -8.821 1.00 86.69 120 VAL A C 1
ATOM 887 O O . VAL A 1 120 ? -3.919 -1.944 -8.950 1.00 86.69 120 VAL A O 1
ATOM 890 N N . SER A 1 121 ? -2.686 -3.823 -8.952 1.00 90.06 121 SER A N 1
ATOM 891 C CA . SER A 1 121 ? -3.840 -4.688 -9.197 1.00 90.06 121 SER A CA 1
ATOM 892 C C . SER A 1 121 ? -4.852 -4.603 -8.045 1.00 90.06 121 SER A C 1
ATOM 894 O O . SER A 1 121 ? -4.502 -4.580 -6.862 1.00 90.06 121 SER A O 1
ATOM 896 N N . ARG A 1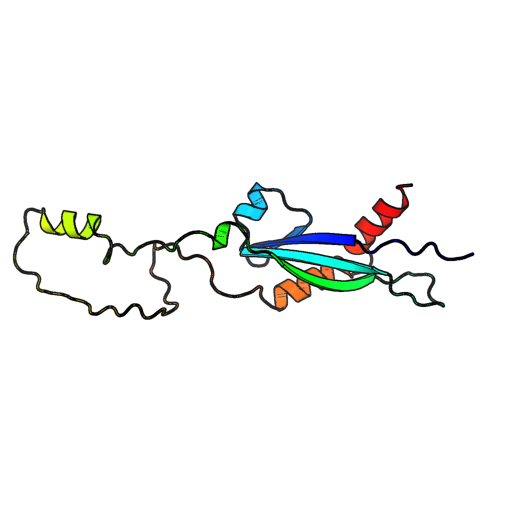 122 ? -6.149 -4.601 -8.380 1.00 91.81 122 ARG A N 1
ATOM 897 C CA . ARG A 1 122 ? -7.226 -4.565 -7.372 1.00 91.81 122 ARG A CA 1
ATOM 898 C C . ARG A 1 122 ? -7.185 -5.770 -6.430 1.00 91.81 122 ARG A C 1
ATOM 900 O O . ARG A 1 122 ? -7.602 -5.658 -5.278 1.00 91.81 122 ARG A O 1
ATOM 907 N N . SER A 1 123 ? -6.676 -6.910 -6.900 1.00 94.44 123 SER A N 1
ATOM 908 C CA . SER A 1 123 ? -6.480 -8.111 -6.085 1.00 94.44 123 SER A CA 1
ATOM 909 C C . SER A 1 123 ? -5.387 -7.914 -5.034 1.00 94.44 123 SER A C 1
ATOM 911 O O . SER A 1 123 ? -5.601 -8.297 -3.886 1.00 94.44 123 SER A O 1
ATOM 913 N N . VAL A 1 124 ? -4.270 -7.259 -5.374 1.00 94.38 124 VAL A N 1
ATOM 914 C CA . VAL A 1 124 ? -3.218 -6.899 -4.407 1.00 94.38 124 VAL A CA 1
ATOM 915 C C . VAL A 1 124 ? -3.738 -5.892 -3.385 1.00 94.38 124 VAL A C 1
ATOM 917 O O . VAL A 1 124 ? -3.568 -6.119 -2.191 1.00 94.38 124 VAL A O 1
ATOM 920 N N . ILE A 1 125 ? -4.460 -4.848 -3.809 1.00 95.06 125 ILE A N 1
ATOM 921 C CA . ILE A 1 125 ? -5.084 -3.894 -2.870 1.00 95.06 125 ILE A CA 1
ATOM 922 C C . ILE A 1 125 ? -6.032 -4.631 -1.913 1.00 95.06 125 ILE A C 1
ATOM 924 O O . ILE A 1 125 ? -5.964 -4.454 -0.700 1.00 95.06 125 ILE A O 1
ATOM 928 N N . SER A 1 126 ? -6.875 -5.518 -2.447 1.00 96.12 126 SER A N 1
ATOM 929 C CA . SER A 1 126 ? -7.798 -6.326 -1.642 1.00 96.12 126 SER A CA 1
ATOM 930 C C . SER A 1 126 ? -7.061 -7.245 -0.662 1.00 96.12 126 SER A C 1
ATOM 932 O O . SER A 1 126 ? -7.522 -7.433 0.462 1.00 96.12 126 SER A O 1
ATOM 934 N N . LYS A 1 127 ? -5.917 -7.817 -1.066 1.00 96.62 127 LYS A N 1
ATOM 935 C CA . LYS A 1 127 ? -5.048 -8.626 -0.200 1.00 96.62 127 LYS A CA 1
ATOM 936 C C . LYS A 1 127 ? -4.461 -7.786 0.937 1.00 96.62 127 LYS A C 1
ATOM 938 O O . LYS A 1 127 ? -4.550 -8.215 2.081 1.00 96.62 127 LYS A O 1
ATOM 943 N N . ILE A 1 128 ? -3.941 -6.594 0.641 1.00 96.94 128 ILE A N 1
ATOM 944 C CA . ILE A 1 128 ? -3.400 -5.662 1.645 1.00 96.94 128 ILE A CA 1
ATOM 945 C C . ILE A 1 128 ? -4.476 -5.300 2.670 1.00 96.94 128 ILE A C 1
ATOM 947 O O . ILE A 1 128 ? -4.255 -5.454 3.866 1.00 96.94 128 ILE A O 1
ATOM 951 N N . ILE A 1 129 ? -5.665 -4.894 2.212 1.00 96.50 129 ILE A N 1
ATOM 952 C CA . ILE A 1 129 ? -6.777 -4.528 3.102 1.00 96.50 129 ILE A CA 1
ATOM 953 C C . ILE A 1 129 ? -7.150 -5.701 4.016 1.00 96.50 129 ILE A C 1
ATOM 955 O O . ILE A 1 129 ? -7.325 -5.505 5.214 1.00 96.50 129 ILE A O 1
ATOM 959 N N . LYS A 1 130 ? -7.228 -6.924 3.476 1.00 96.19 130 LYS A N 1
ATOM 960 C CA . LYS A 1 130 ? -7.512 -8.123 4.276 1.00 96.19 130 LYS A CA 1
ATOM 961 C C . LYS A 1 130 ? -6.428 -8.399 5.315 1.00 96.19 130 LYS A C 1
ATOM 963 O O . LYS A 1 130 ? -6.772 -8.701 6.444 1.00 96.19 130 LYS A O 1
ATOM 968 N N . MET A 1 131 ? -5.150 -8.292 4.954 1.00 96.81 131 MET A N 1
ATOM 969 C CA . MET A 1 131 ? -4.043 -8.506 5.898 1.00 96.81 131 MET A CA 1
ATOM 970 C C . MET A 1 131 ? -4.031 -7.480 7.037 1.00 96.81 131 MET A C 1
ATOM 972 O O . MET A 1 131 ? -3.640 -7.808 8.151 1.00 96.81 131 MET A O 1
ATOM 976 N N . VAL A 1 132 ? -4.460 -6.250 6.753 1.00 96.06 132 VAL A N 1
ATOM 977 C CA . VAL A 1 132 ? -4.494 -5.156 7.728 1.00 96.06 132 VAL A CA 1
ATOM 978 C C . VAL A 1 132 ? -5.718 -5.229 8.640 1.00 96.06 132 VAL A C 1
ATOM 980 O O . VAL A 1 132 ? -5.577 -5.025 9.838 1.00 96.06 132 VAL A O 1
ATOM 983 N N . LEU A 1 133 ? -6.908 -5.480 8.084 1.00 94.62 133 LEU A N 1
ATOM 984 C CA . LEU A 1 133 ? -8.178 -5.423 8.823 1.00 94.62 133 LEU A CA 1
ATOM 985 C C . LEU A 1 133 ? -8.644 -6.778 9.375 1.00 94.62 133 LEU A C 1
ATOM 987 O O . LEU A 1 133 ? -9.667 -6.833 10.053 1.00 94.62 133 LEU A O 1
ATOM 991 N N . ALA A 1 134 ? -7.971 -7.881 9.040 1.00 93.31 134 ALA A N 1
ATOM 992 C CA . ALA A 1 134 ? -8.280 -9.169 9.649 1.00 93.31 134 ALA A CA 1
ATOM 993 C C . ALA A 1 134 ? -8.020 -9.114 11.158 1.00 93.31 134 ALA A C 1
ATOM 995 O O . ALA A 1 134 ? -7.061 -8.488 11.600 1.00 93.31 134 ALA A O 1
ATOM 996 N N . LYS A 1 135 ? -8.852 -9.822 11.928 1.00 90.81 135 LYS A N 1
ATOM 997 C CA . LYS A 1 135 ? -8.643 -9.990 13.366 1.00 90.81 135 LYS A CA 1
ATOM 998 C C . LYS A 1 135 ? -7.306 -10.691 13.620 1.00 90.81 135 LYS A C 1
ATOM 1000 O O . LYS A 1 135 ? -7.070 -11.756 13.045 1.00 90.81 135 LYS A O 1
ATOM 1005 N N . GLY A 1 136 ? -6.464 -10.103 14.464 1.00 90.94 136 GLY A N 1
ATOM 1006 C CA . GLY A 1 136 ? -5.079 -10.538 14.677 1.00 90.94 136 GLY A CA 1
ATOM 1007 C C . GLY A 1 136 ? -4.174 -10.316 13.461 1.00 90.94 136 GLY A C 1
ATOM 1008 O O . GLY A 1 136 ? -3.160 -10.989 13.324 1.00 90.94 136 GLY A O 1
ATOM 1009 N N . GLY A 1 137 ? -4.580 -9.450 12.530 1.00 93.94 137 GLY A N 1
ATOM 1010 C CA . GLY A 1 137 ? -3.757 -9.013 11.410 1.00 93.94 137 GLY A CA 1
ATOM 1011 C C . GLY A 1 137 ? -2.840 -7.856 11.795 1.00 93.94 137 GLY A C 1
ATOM 1012 O O . GLY A 1 137 ? -2.825 -7.389 12.932 1.00 93.94 137 GLY A O 1
ATOM 1013 N N . VAL A 1 138 ? -2.130 -7.323 10.800 1.00 95.44 138 VAL A N 1
ATOM 1014 C CA . VAL A 1 138 ? -1.105 -6.283 11.008 1.00 95.44 138 VAL A CA 1
ATOM 1015 C C . VAL A 1 138 ? -1.682 -5.035 11.680 1.00 95.44 138 VAL A C 1
ATOM 1017 O O . VAL A 1 138 ? -1.013 -4.383 12.474 1.00 95.44 138 VAL A O 1
ATOM 1020 N N . GLY A 1 139 ? -2.929 -4.673 11.366 1.00 93.94 139 GLY A N 1
ATOM 1021 C CA . GLY A 1 139 ? -3.553 -3.506 11.976 1.00 93.94 139 GLY A CA 1
ATOM 1022 C C . GLY A 1 139 ? -3.783 -3.669 13.479 1.00 93.94 139 GLY A C 1
ATOM 1023 O O . GLY A 1 139 ? -3.596 -2.704 14.221 1.00 93.94 139 GLY A O 1
ATOM 1024 N N . ASP A 1 140 ? -4.160 -4.874 13.914 1.00 92.06 140 ASP A N 1
ATOM 1025 C CA . ASP A 1 140 ? -4.367 -5.193 15.328 1.00 92.06 140 ASP A CA 1
ATOM 1026 C C . ASP A 1 140 ? -3.022 -5.245 16.058 1.00 92.06 140 ASP A C 1
ATOM 1028 O O . ASP A 1 140 ? -2.891 -4.609 17.099 1.00 92.06 140 ASP A O 1
ATOM 1032 N N . GLU A 1 141 ? -2.007 -5.893 15.471 1.00 92.81 141 GLU A N 1
ATOM 1033 C CA . GLU A 1 141 ? -0.644 -5.961 16.029 1.00 92.81 141 GLU A CA 1
ATOM 1034 C C . GLU A 1 141 ? -0.058 -4.564 16.279 1.00 92.81 141 GLU A C 1
ATOM 1036 O O . GLU A 1 141 ? 0.514 -4.284 17.334 1.00 92.81 141 GLU A O 1
ATOM 1041 N N . VAL A 1 142 ? -0.230 -3.653 15.317 1.00 92.44 142 VAL A N 1
ATOM 1042 C CA . VAL A 1 142 ? 0.263 -2.277 15.441 1.00 92.44 142 VAL A CA 1
ATOM 1043 C C . VAL A 1 142 ? -0.538 -1.500 16.481 1.00 92.44 142 VAL A C 1
ATOM 1045 O O . VAL A 1 142 ? 0.050 -0.765 17.272 1.00 92.44 142 VAL A O 1
ATOM 1048 N N . MET A 1 143 ? -1.864 -1.654 16.519 1.00 88.88 143 MET A N 1
ATOM 1049 C CA . MET A 1 143 ? -2.681 -0.987 17.536 1.00 88.88 143 MET A CA 1
ATOM 1050 C C . MET A 1 143 ? -2.374 -1.484 18.947 1.00 88.88 143 MET A C 1
ATOM 1052 O O . MET A 1 143 ? -2.273 -0.655 19.845 1.00 88.88 143 MET A O 1
ATOM 1056 N N . GLU A 1 144 ? -2.195 -2.790 19.137 1.00 88.56 144 GLU A N 1
ATOM 1057 C CA . GLU A 1 144 ? -1.781 -3.386 20.411 1.00 88.56 144 GLU A CA 1
ATOM 1058 C C . GLU A 1 144 ? -0.398 -2.871 20.831 1.00 88.56 144 GLU A C 1
ATOM 1060 O O . GLU A 1 144 ? -0.215 -2.420 21.961 1.00 88.56 144 GLU A O 1
ATOM 1065 N N . GLY A 1 145 ? 0.567 -2.827 19.905 1.00 88.75 145 GLY A N 1
ATOM 1066 C CA . GLY A 1 145 ? 1.889 -2.259 20.178 1.00 88.75 145 GLY A CA 1
ATOM 1067 C C . GLY A 1 145 ? 1.835 -0.783 20.592 1.00 88.75 145 GLY A C 1
ATOM 1068 O O . GLY A 1 145 ? 2.546 -0.364 21.506 1.00 88.75 145 GLY A O 1
ATOM 1069 N N . LEU A 1 146 ? 0.955 0.004 19.967 1.00 86.25 146 LEU A N 1
ATOM 1070 C CA . LEU A 1 146 ? 0.736 1.411 20.313 1.00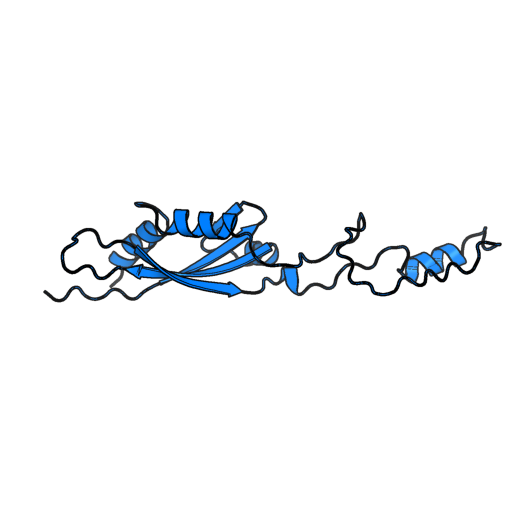 86.25 146 LEU A CA 1
ATOM 1071 C C . LEU A 1 146 ? -0.020 1.604 21.638 1.00 86.25 146 LEU A C 1
ATOM 1073 O O . LEU A 1 146 ? 0.049 2.690 22.213 1.00 86.25 146 LEU A O 1
ATOM 1077 N N . GLU A 1 147 ? -0.735 0.596 22.148 1.00 81.38 147 GLU A N 1
ATOM 1078 C CA . GLU A 1 147 ? -1.410 0.686 23.450 1.00 81.38 147 GLU A CA 1
ATOM 1079 C C . GLU A 1 147 ? -0.426 0.762 24.620 1.00 81.38 147 GLU A C 1
ATOM 1081 O O . GLU A 1 147 ? -0.751 1.380 25.635 1.00 81.38 147 GLU A O 1
ATOM 1086 N N . GLY A 1 148 ? 0.775 0.199 24.460 1.00 74.00 148 GLY A N 1
ATOM 1087 C CA . GLY A 1 148 ? 1.838 0.219 25.467 1.00 74.00 148 GLY A CA 1
ATOM 1088 C C . GLY A 1 148 ? 2.686 1.496 25.503 1.00 74.00 148 GLY A C 1
ATOM 1089 O O . GLY A 1 148 ? 3.601 1.578 26.320 1.00 74.00 148 GLY A O 1
ATOM 1090 N N . VAL A 1 149 ? 2.417 2.472 24.630 1.00 70.81 149 VAL A N 1
ATOM 1091 C CA . VAL A 1 149 ? 3.185 3.723 24.528 1.00 70.81 149 VAL A CA 1
ATOM 1092 C C . VAL A 1 149 ? 2.345 4.882 25.091 1.00 70.81 149 VAL A C 1
ATOM 1094 O O . VAL A 1 149 ? 1.299 5.223 24.528 1.00 70.81 149 VAL A O 1
ATOM 1097 N N . GLU A 1 150 ? 2.785 5.458 26.221 1.00 54.38 150 GLU A N 1
ATOM 1098 C CA . GLU A 1 150 ? 2.290 6.733 26.789 1.00 54.38 150 GLU A CA 1
ATOM 1099 C C . GLU A 1 150 ? 3.061 7.942 26.246 1.00 54.38 150 GLU A C 1
ATOM 1101 O O . GLU A 1 150 ? 4.311 7.872 26.171 1.00 54.38 150 GLU A O 1
#

Radius of gyration: 24.91 Å; chains: 1; bounding box: 56×20×80 Å

Secondary structure (DSSP, 8-state):
-----PPPEEEEEEEETTEEEES--HHHHHH-SEEEEEEEEE---SS-SS--EEEEEEEEE--GGGGSPPPPPTTT-HHHHHHHHTSTT-S------------------TT---PPPS---HHHHHHHHHHHHSTTSHHHHHHHHHHT--

Foldseek 3Di:
DPPPFDDKDKWKWFADPLDIDTPDDLVCLQRTLWIKIWIKGFDPDVPDPPGAIDTDDIDTDDGNLQVDAKFDDLVRDPVNVVVVCPDPCVDDDDPPPVPPPPPVPVDDDPPIGDRDDDDDDPVSVVVVCCQQRPDVHPVVVVVVVCVPPD

Sequence (150 aa):
TQRQARPPFTLLVISTGQNVIFDPTREEIAVADAVLAVSIGREQDIENTDANLKLLSIRTIDPPSRLTQHGVPDSENAATLAALAAGPNAGAGGNHVVETSFTGTDEEVPGVWKPRRGGVSRSVISKIIKMVLAKGGVGDEVMEGLEGVE